Protein AF-A0A0K9PCZ3-F1 (afdb_monomer_lite)

InterPro domains:
  IPR006027 NusB/RsmB/TIM44 [PF01029] (80-161)
  IPR023268 RNA (C5-cytosine) methyltransferase, putative Rsm-related, plant [PR02009] (53-76)
  IPR023268 RNA (C5-cytosine) methyltransferase, putative Rsm-related, plant [PR02009] (77-93)
  IPR035926 NusB-like superfamily [G3DSA:1.10.940.10] (70-161)
  IPR035926 NusB-like superfamily [SSF48013] (83-161)

Structure (mmCIF, N/CA/C/O backbone):
data_AF-A0A0K9PCZ3-F1
#
_entry.id   AF-A0A0K9PCZ3-F1
#
loop_
_atom_site.group_PDB
_atom_site.id
_atom_site.type_symbol
_atom_site.label_atom_id
_atom_site.label_alt_id
_atom_site.label_comp_id
_atom_site.label_asym_id
_atom_site.label_entity_id
_atom_site.label_seq_id
_atom_site.pdbx_PDB_ins_code
_atom_site.Cartn_x
_atom_site.Cartn_y
_atom_site.Cartn_z
_atom_site.occupancy
_atom_site.B_iso_or_equiv
_atom_site.auth_seq_id
_atom_site.auth_comp_id
_atom_site.auth_asym_id
_atom_site.auth_atom_id
_atom_site.pdbx_PDB_model_num
ATOM 1 N N . MET A 1 1 ? -10.588 79.092 12.615 1.00 42.56 1 MET A N 1
ATOM 2 C CA . MET A 1 1 ? -10.635 77.639 12.356 1.00 42.56 1 MET A CA 1
ATOM 3 C C . MET A 1 1 ? -9.923 77.381 11.047 1.00 42.56 1 MET A C 1
ATOM 5 O O . MET A 1 1 ? -10.314 77.925 10.023 1.00 42.56 1 MET A O 1
ATOM 9 N N . GLU A 1 2 ? -8.808 76.675 11.162 1.00 38.62 2 GLU A N 1
ATOM 10 C CA . GLU A 1 2 ? -7.800 76.389 10.144 1.00 38.62 2 GLU A CA 1
ATOM 11 C C . GLU A 1 2 ? -8.343 75.601 8.948 1.00 38.62 2 GLU A C 1
ATOM 13 O O . GLU A 1 2 ? -9.112 74.662 9.139 1.00 38.62 2 GLU A O 1
ATOM 18 N N . ARG A 1 3 ? -7.841 75.915 7.744 1.00 40.62 3 ARG A N 1
ATOM 19 C CA . ARG A 1 3 ? -7.499 74.929 6.704 1.00 40.62 3 ARG A CA 1
ATOM 20 C C . ARG A 1 3 ? -6.283 75.424 5.921 1.00 40.62 3 ARG A C 1
ATOM 22 O O . ARG A 1 3 ? -6.394 76.195 4.973 1.00 40.62 3 ARG A O 1
ATOM 29 N N . THR A 1 4 ? -5.116 74.992 6.370 1.00 40.72 4 THR A N 1
ATOM 30 C CA . THR A 1 4 ? -3.866 74.918 5.612 1.00 40.72 4 THR A CA 1
ATOM 31 C C . THR A 1 4 ? -3.893 73.676 4.717 1.00 40.72 4 THR A C 1
ATOM 33 O O . THR A 1 4 ? -4.396 72.635 5.129 1.00 40.72 4 THR A O 1
ATOM 36 N N . LEU A 1 5 ? -3.362 73.805 3.496 1.00 43.44 5 LEU A N 1
ATOM 37 C CA . LEU A 1 5 ? -2.370 72.923 2.847 1.00 43.44 5 LEU A CA 1
ATOM 38 C C . LEU A 1 5 ? -2.442 73.044 1.313 1.00 43.44 5 LEU A C 1
ATOM 40 O O . LEU A 1 5 ? -3.236 72.403 0.637 1.00 43.44 5 LEU A O 1
ATOM 44 N N . LEU A 1 6 ? -1.633 73.998 0.850 1.00 44.72 6 LEU A N 1
ATOM 45 C CA . LEU A 1 6 ? -0.617 73.994 -0.212 1.00 44.72 6 LEU A CA 1
ATOM 46 C C . LEU A 1 6 ? -0.629 72.991 -1.395 1.00 44.72 6 LEU A C 1
ATOM 48 O O . LEU A 1 6 ? -1.149 71.885 -1.296 1.00 44.72 6 LEU A O 1
ATOM 52 N N . PRO A 1 7 ? 0.027 73.382 -2.514 1.00 44.88 7 PRO A N 1
ATOM 53 C CA . PRO A 1 7 ? -0.179 72.827 -3.848 1.00 44.88 7 PRO A CA 1
ATOM 54 C C . PRO A 1 7 ? 1.091 72.168 -4.447 1.00 44.88 7 PRO A C 1
ATOM 56 O O . PRO A 1 7 ? 2.110 72.057 -3.777 1.00 44.88 7 PRO A O 1
ATOM 59 N N . PHE A 1 8 ? 1.025 71.853 -5.752 1.00 34.16 8 PHE A N 1
ATOM 60 C CA . PHE A 1 8 ? 2.146 71.680 -6.702 1.00 34.16 8 PHE A CA 1
ATOM 61 C C . PHE A 1 8 ? 3.116 70.493 -6.483 1.00 34.16 8 PHE A C 1
ATOM 63 O O . PHE A 1 8 ? 3.849 70.429 -5.509 1.00 34.16 8 PHE A O 1
ATOM 70 N N . GLN A 1 9 ? 3.249 69.617 -7.489 1.00 35.97 9 GLN A N 1
ATOM 71 C CA . GLN A 1 9 ? 4.290 69.692 -8.536 1.00 35.97 9 GLN A CA 1
ATOM 72 C C . GLN A 1 9 ? 4.622 68.293 -9.090 1.00 35.97 9 GLN A C 1
ATOM 74 O O . GLN A 1 9 ? 4.842 67.331 -8.361 1.00 35.97 9 GLN A O 1
ATOM 79 N N . SER A 1 10 ? 4.674 68.197 -10.416 1.00 39.31 10 SER A N 1
ATOM 80 C CA . SER A 1 10 ? 5.202 67.066 -11.177 1.00 39.31 10 SER A CA 1
ATOM 81 C C . SER A 1 10 ? 6.723 66.956 -11.033 1.00 39.31 10 SER A C 1
ATOM 83 O O . SER A 1 10 ? 7.416 67.954 -11.234 1.00 39.31 10 SER A O 1
ATOM 85 N N . PHE A 1 11 ? 7.239 65.744 -10.815 1.00 37.84 11 PHE A N 1
ATOM 86 C CA . PHE A 1 11 ? 8.650 65.405 -11.008 1.00 37.84 11 PHE A CA 1
ATOM 87 C C . PHE A 1 11 ? 8.789 64.044 -11.702 1.00 37.84 11 PHE A C 1
ATOM 89 O O . PHE A 1 11 ? 8.199 63.046 -11.296 1.00 37.84 11 PHE A O 1
ATOM 96 N N . SER A 1 12 ? 9.573 64.049 -12.777 1.00 33.56 12 SER A N 1
ATOM 97 C CA . SER A 1 12 ? 10.123 62.885 -13.473 1.00 33.56 12 SER A CA 1
ATOM 98 C C . SER A 1 12 ? 11.336 62.353 -12.705 1.00 33.56 12 SER A C 1
ATOM 100 O O . SER A 1 12 ? 12.069 63.160 -12.135 1.00 33.56 12 SER A O 1
ATOM 102 N N . LEU A 1 13 ? 11.573 61.035 -12.738 1.00 32.69 13 LEU A N 1
ATOM 103 C CA . LEU A 1 13 ? 12.800 60.414 -13.274 1.00 32.69 13 LEU A CA 1
ATOM 104 C C . LEU A 1 13 ? 12.864 58.910 -12.938 1.00 32.69 13 LEU A C 1
ATOM 106 O O . LEU A 1 13 ? 12.707 58.497 -11.796 1.00 32.69 13 LEU A O 1
ATOM 110 N N . THR A 1 14 ? 13.096 58.122 -13.995 1.00 34.06 14 THR A N 1
ATOM 111 C CA . THR A 1 14 ? 13.941 56.912 -14.095 1.00 34.06 14 THR A CA 1
ATOM 112 C C . THR A 1 14 ? 14.271 56.114 -12.829 1.00 34.06 14 THR A C 1
ATOM 114 O O . THR A 1 14 ? 14.909 56.645 -11.929 1.00 34.06 14 THR A O 1
ATOM 117 N N . THR A 1 15 ? 14.069 54.787 -12.876 1.00 34.66 15 THR A N 1
ATOM 118 C CA . THR A 1 15 ? 15.139 53.788 -12.641 1.00 34.66 15 THR A CA 1
ATOM 119 C C . THR A 1 15 ? 14.679 52.374 -13.023 1.00 34.66 15 THR A C 1
ATOM 121 O O . THR A 1 15 ? 13.780 51.780 -12.439 1.00 34.66 15 THR A O 1
ATOM 124 N N . THR A 1 16 ? 15.353 51.870 -14.050 1.00 33.56 16 THR A N 1
ATOM 125 C CA . THR A 1 16 ? 15.658 50.487 -14.427 1.00 33.56 16 THR A CA 1
ATOM 126 C C . THR A 1 16 ? 15.886 49.552 -13.237 1.00 33.56 16 THR A C 1
ATOM 128 O O . THR A 1 16 ? 16.776 49.853 -12.460 1.00 33.56 16 THR A O 1
ATOM 131 N N . VAL A 1 17 ? 15.259 48.367 -13.179 1.00 35.84 17 VAL A N 1
ATOM 132 C CA . VAL A 1 17 ? 16.022 47.103 -13.050 1.00 35.84 17 VAL A CA 1
ATOM 133 C C . VAL A 1 17 ? 15.198 45.885 -13.479 1.00 35.84 17 VAL A C 1
ATOM 135 O O . VAL A 1 17 ? 14.224 45.487 -12.848 1.00 35.84 17 VAL A O 1
ATOM 138 N N . PHE A 1 18 ? 15.667 45.257 -14.551 1.00 36.06 18 PHE A N 1
ATOM 139 C CA . PHE A 1 18 ? 15.370 43.889 -14.946 1.00 36.06 18 PHE A CA 1
ATOM 140 C C . PHE A 1 18 ? 16.142 42.966 -13.987 1.00 36.06 18 PHE A C 1
ATOM 142 O O . PHE A 1 18 ? 17.362 42.847 -14.104 1.00 36.06 18 PHE A O 1
ATOM 149 N N . VAL A 1 19 ? 15.480 42.340 -13.010 1.00 34.62 19 VAL A N 1
ATOM 150 C CA . VAL A 1 19 ? 16.140 41.345 -12.146 1.00 34.62 19 VAL A CA 1
ATOM 151 C C . VAL A 1 19 ? 15.961 39.960 -12.754 1.00 34.62 19 VAL A C 1
ATOM 153 O O . VAL A 1 19 ? 14.994 3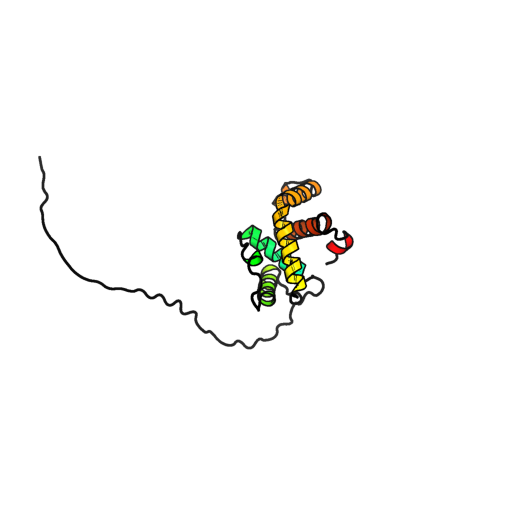9.241 -12.527 1.00 34.62 19 VAL A O 1
ATOM 156 N N . SER A 1 20 ? 16.957 39.620 -13.567 1.00 38.09 20 SER A N 1
ATOM 157 C CA . SER A 1 20 ? 17.356 38.258 -13.891 1.00 38.09 20 SER A CA 1
ATOM 158 C C . SER A 1 20 ? 17.864 37.577 -12.618 1.00 38.09 20 SER A C 1
ATOM 160 O O . SER A 1 20 ? 19.017 37.781 -12.236 1.00 38.09 20 SER A O 1
ATOM 162 N N . THR A 1 21 ? 17.067 36.699 -12.013 1.00 33.44 21 THR A N 1
ATOM 163 C CA . THR A 1 21 ? 17.602 35.713 -11.064 1.00 33.44 21 THR A CA 1
ATOM 164 C C . THR A 1 21 ? 17.821 34.403 -11.808 1.00 33.44 21 THR A C 1
ATOM 166 O O . THR A 1 21 ? 16.965 33.522 -11.867 1.00 33.44 21 THR A O 1
ATOM 169 N N . ARG A 1 22 ? 19.005 34.294 -12.420 1.00 33.94 22 ARG A N 1
ATOM 170 C CA . ARG A 1 22 ? 19.604 33.006 -12.773 1.00 33.94 22 ARG A CA 1
ATOM 171 C C . ARG A 1 22 ? 19.741 32.220 -11.472 1.00 33.94 22 ARG A C 1
ATOM 173 O O . ARG A 1 22 ? 20.632 32.518 -10.684 1.00 33.94 22 ARG A O 1
ATOM 180 N N . ASN A 1 23 ? 18.908 31.207 -11.257 1.00 33.22 23 ASN A N 1
ATOM 181 C CA . ASN A 1 23 ? 19.239 30.178 -10.277 1.00 33.22 23 ASN A CA 1
ATOM 182 C C . ASN A 1 23 ? 20.337 29.298 -10.885 1.00 33.22 23 ASN A C 1
ATOM 184 O O . ASN A 1 23 ? 20.090 28.277 -11.525 1.00 33.22 23 ASN A O 1
ATOM 188 N N . SER A 1 24 ? 21.576 29.763 -10.744 1.00 36.94 24 SER A N 1
ATOM 189 C CA . SER A 1 24 ? 22.781 28.988 -10.992 1.00 36.94 24 SER A CA 1
ATOM 190 C C . SER A 1 24 ? 22.885 27.901 -9.926 1.00 36.94 24 SER A C 1
ATOM 192 O O . SER A 1 24 ? 23.401 28.140 -8.836 1.00 36.94 24 SER A O 1
ATOM 194 N N . PHE A 1 25 ? 22.387 26.705 -10.236 1.00 40.12 25 PHE A N 1
ATOM 195 C CA . PHE A 1 25 ? 22.737 25.512 -9.472 1.00 40.12 25 PHE A CA 1
ATOM 196 C C . PHE A 1 25 ? 24.237 25.238 -9.671 1.00 40.12 25 PHE A C 1
ATOM 198 O O . PHE A 1 25 ? 24.677 25.107 -10.820 1.00 40.12 25 PHE A O 1
ATOM 205 N N . PRO A 1 26 ? 25.046 25.179 -8.599 1.00 37.81 26 PRO A N 1
ATOM 206 C CA . PRO A 1 26 ? 26.466 24.906 -8.729 1.00 37.81 26 PRO A CA 1
ATOM 207 C C . PRO A 1 26 ? 26.676 23.497 -9.290 1.00 37.81 26 PRO A C 1
ATOM 209 O O . PRO A 1 26 ? 26.150 22.501 -8.792 1.00 37.81 26 PRO A O 1
ATOM 212 N N . ARG A 1 27 ? 27.462 23.430 -10.366 1.00 44.66 27 ARG A N 1
ATOM 213 C CA . ARG A 1 27 ? 27.925 22.200 -11.010 1.00 44.66 27 ARG A CA 1
ATOM 214 C C . ARG A 1 27 ? 29.050 21.608 -10.154 1.00 44.66 27 ARG A C 1
ATOM 216 O O . ARG A 1 27 ? 30.225 21.792 -10.452 1.00 44.66 27 ARG A O 1
ATOM 223 N N . GLU A 1 28 ? 28.691 20.929 -9.067 1.00 35.59 28 GLU A N 1
ATOM 224 C CA . GLU A 1 28 ? 29.641 20.306 -8.138 1.00 35.59 28 GLU A CA 1
ATOM 225 C C . GLU A 1 28 ? 29.879 18.824 -8.502 1.00 35.59 28 GLU A C 1
ATOM 227 O O . GLU A 1 28 ? 29.013 17.969 -8.348 1.00 35.59 28 GLU A O 1
ATOM 232 N N . LYS A 1 29 ? 31.091 18.577 -9.014 1.00 35.72 29 LYS A N 1
ATOM 233 C CA . LYS A 1 29 ? 31.968 17.395 -8.873 1.00 35.72 29 LYS A CA 1
ATOM 234 C C . LYS A 1 29 ? 31.384 15.988 -9.100 1.00 35.72 29 LYS A C 1
ATOM 236 O O . LYS A 1 29 ? 30.627 15.442 -8.305 1.00 35.72 29 LYS A O 1
ATOM 241 N N . ARG A 1 30 ? 31.932 15.322 -10.130 1.00 43.78 30 ARG A N 1
ATOM 242 C CA . ARG A 1 30 ? 31.943 13.855 -10.279 1.00 43.78 30 ARG A CA 1
ATOM 243 C C . ARG A 1 30 ? 32.535 13.227 -9.013 1.00 43.78 30 ARG A C 1
ATOM 245 O O . ARG A 1 30 ? 33.752 13.200 -8.849 1.00 43.78 30 ARG A O 1
ATOM 252 N N . MET A 1 31 ? 31.679 12.722 -8.131 1.00 35.50 31 MET A N 1
ATOM 253 C CA . MET A 1 31 ? 32.103 11.840 -7.053 1.00 35.50 31 MET A CA 1
ATOM 254 C C . MET A 1 31 ? 32.196 10.419 -7.597 1.00 35.50 31 MET A C 1
ATOM 256 O O . MET A 1 31 ? 31.214 9.848 -8.067 1.00 35.50 31 MET A O 1
ATOM 260 N N . VAL A 1 32 ? 33.403 9.864 -7.527 1.00 42.12 32 VAL A N 1
ATOM 261 C CA . VAL A 1 32 ? 33.680 8.436 -7.676 1.00 42.12 32 VAL A CA 1
ATOM 262 C C . VAL A 1 32 ? 32.730 7.680 -6.750 1.00 42.12 32 VAL A C 1
ATOM 264 O O . VAL A 1 32 ? 32.804 7.823 -5.527 1.00 42.12 32 VAL A O 1
ATOM 267 N N . HIS A 1 33 ? 31.807 6.903 -7.318 1.00 45.12 33 HIS A N 1
ATOM 268 C CA . HIS A 1 33 ? 30.946 6.030 -6.535 1.00 45.12 33 HIS A CA 1
ATOM 269 C C . HIS A 1 33 ? 31.810 4.934 -5.908 1.00 45.12 33 HIS A C 1
ATOM 271 O O . HIS A 1 33 ? 32.063 3.897 -6.511 1.00 45.12 33 HIS A O 1
ATOM 277 N N . LYS A 1 34 ? 32.267 5.168 -4.672 1.00 39.25 34 LYS A N 1
ATOM 278 C CA . LYS A 1 34 ? 32.604 4.088 -3.744 1.00 39.25 34 LYS A CA 1
ATOM 279 C C . LYS A 1 34 ? 31.339 3.247 -3.610 1.00 39.25 34 LYS A C 1
ATOM 281 O O . LYS A 1 34 ? 30.376 3.685 -2.979 1.00 39.25 34 LYS A O 1
ATOM 286 N N . THR A 1 35 ? 31.325 2.084 -4.248 1.00 47.28 35 THR A N 1
ATOM 287 C CA . THR A 1 35 ? 30.253 1.096 -4.155 1.00 47.28 35 THR A CA 1
ATOM 288 C C . THR A 1 35 ? 30.188 0.625 -2.705 1.00 47.28 35 THR A C 1
ATOM 290 O O . THR A 1 35 ? 30.886 -0.300 -2.302 1.00 47.28 35 THR A O 1
ATOM 293 N N . LYS A 1 36 ? 29.401 1.324 -1.878 1.00 50.44 36 LYS A N 1
ATOM 294 C CA . LYS A 1 36 ? 28.956 0.791 -0.590 1.00 50.44 36 LYS A CA 1
ATOM 295 C C . LYS A 1 36 ? 28.257 -0.543 -0.879 1.00 50.44 36 LYS A C 1
ATOM 297 O O . LYS A 1 36 ? 27.593 -0.624 -1.920 1.00 50.44 36 LYS A O 1
ATOM 302 N N . PRO A 1 37 ? 28.405 -1.565 -0.015 1.00 46.41 37 PRO A N 1
ATOM 303 C CA . PRO A 1 37 ? 27.666 -2.811 -0.169 1.00 46.41 37 PRO A CA 1
ATOM 304 C C . PRO A 1 37 ? 26.197 -2.439 -0.342 1.00 46.41 37 PRO A C 1
ATOM 306 O O . PRO A 1 37 ? 25.623 -1.720 0.478 1.00 46.41 37 PRO A O 1
ATOM 309 N N . GLN A 1 38 ? 25.648 -2.782 -1.502 1.00 59.72 38 GLN A N 1
ATOM 310 C CA . GLN A 1 38 ? 24.287 -2.4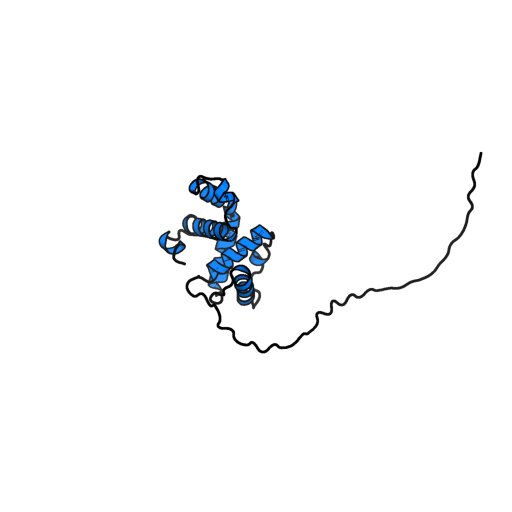17 -1.836 1.00 59.72 38 GLN A CA 1
ATOM 311 C C . GLN A 1 38 ? 23.405 -3.212 -0.869 1.00 59.72 38 GLN A C 1
ATOM 313 O O . GLN A 1 38 ? 23.368 -4.435 -0.967 1.00 59.72 38 GLN A O 1
ATOM 318 N N . ASN A 1 39 ? 22.750 -2.540 0.086 1.00 66.12 39 ASN A N 1
ATOM 319 C CA . ASN A 1 39 ? 21.713 -3.130 0.942 1.00 66.12 39 ASN A CA 1
ATOM 320 C C . ASN A 1 39 ? 20.492 -3.456 0.066 1.00 66.12 39 ASN A C 1
ATOM 322 O O . ASN A 1 39 ? 19.477 -2.758 0.097 1.00 66.12 39 ASN A O 1
ATOM 326 N N . LEU A 1 40 ? 20.657 -4.451 -0.804 1.00 76.44 40 LEU A N 1
ATOM 327 C CA . LEU A 1 40 ? 19.622 -5.005 -1.652 1.00 76.44 40 LEU A CA 1
ATOM 328 C C . LEU A 1 40 ? 18.864 -6.024 -0.821 1.00 76.44 40 LEU A C 1
ATOM 330 O O . LEU A 1 40 ? 19.367 -7.114 -0.558 1.00 76.44 40 LEU A O 1
ATOM 334 N N . ASN A 1 41 ? 17.656 -5.661 -0.417 1.00 80.62 41 ASN A N 1
ATOM 335 C CA . ASN A 1 41 ? 16.719 -6.623 0.121 1.00 80.62 41 ASN A CA 1
ATOM 336 C C . ASN A 1 41 ? 16.080 -7.366 -1.064 1.00 80.62 41 ASN A C 1
ATOM 338 O O . ASN A 1 41 ? 15.456 -6.746 -1.931 1.00 80.62 41 ASN A O 1
ATOM 342 N N . LEU A 1 42 ? 16.330 -8.675 -1.146 1.00 82.19 42 LEU A N 1
ATOM 343 C CA . LEU A 1 42 ? 15.798 -9.545 -2.198 1.00 82.19 42 LEU A CA 1
ATOM 344 C C . LEU A 1 42 ? 14.491 -10.229 -1.794 1.00 82.19 42 LEU A C 1
ATOM 346 O O . LEU A 1 42 ? 13.842 -10.781 -2.681 1.00 82.19 42 LEU A O 1
ATOM 350 N N . ASP A 1 43 ? 14.141 -10.178 -0.510 1.00 84.88 43 ASP A N 1
ATOM 351 C CA . ASP A 1 43 ? 12.935 -10.789 0.044 1.00 84.88 43 ASP A CA 1
ATOM 352 C C . ASP A 1 43 ? 11.720 -9.911 -0.262 1.00 84.88 43 ASP A C 1
ATOM 354 O O . ASP A 1 43 ? 10.662 -10.418 -0.610 1.00 84.88 43 ASP A O 1
ATOM 358 N N . VAL A 1 44 ? 11.906 -8.586 -0.234 1.00 85.38 44 VAL A N 1
ATOM 359 C CA . VAL A 1 44 ? 10.843 -7.623 -0.537 1.00 85.38 44 VAL A CA 1
ATOM 360 C C . VAL A 1 44 ? 10.704 -7.417 -2.040 1.00 85.38 44 VAL A C 1
ATOM 362 O O . VAL A 1 44 ? 11.640 -6.991 -2.735 1.00 85.38 44 VAL A O 1
ATOM 365 N N . SER A 1 45 ? 9.493 -7.636 -2.547 1.00 89.81 45 SER A N 1
ATOM 366 C CA . SER A 1 45 ? 9.205 -7.401 -3.957 1.00 89.81 45 SER A CA 1
ATOM 367 C C . SER A 1 45 ? 9.281 -5.897 -4.308 1.00 89.81 45 SER A C 1
ATOM 369 O O . SER A 1 45 ? 8.838 -5.022 -3.551 1.00 89.81 45 SER A O 1
ATOM 371 N N . PRO A 1 46 ? 9.843 -5.534 -5.477 1.00 90.81 46 PRO A N 1
ATOM 372 C CA . PRO A 1 46 ? 10.079 -4.133 -5.817 1.00 90.81 46 PRO A CA 1
ATOM 373 C C . PRO A 1 46 ? 8.783 -3.334 -6.012 1.00 90.81 46 PRO A C 1
ATOM 375 O O . PRO A 1 46 ? 8.723 -2.148 -5.679 1.00 90.81 46 PRO A O 1
ATOM 378 N N . HIS A 1 47 ? 7.723 -3.973 -6.513 1.00 91.62 47 HIS A N 1
ATOM 379 C CA . HIS A 1 47 ? 6.425 -3.328 -6.681 1.00 91.62 47 HIS A CA 1
ATOM 380 C C . HIS A 1 47 ? 5.750 -3.038 -5.331 1.00 91.62 47 HIS A C 1
ATOM 382 O O . HIS A 1 47 ? 5.150 -1.970 -5.194 1.00 91.62 47 HIS A O 1
ATOM 388 N N . ARG A 1 48 ? 5.891 -3.904 -4.314 1.00 92.44 48 ARG A N 1
ATOM 389 C CA . ARG A 1 48 ? 5.364 -3.655 -2.958 1.00 92.44 48 ARG A CA 1
ATOM 390 C C . ARG A 1 48 ? 6.033 -2.453 -2.317 1.00 92.44 48 ARG A C 1
ATOM 392 O O . ARG A 1 48 ? 5.347 -1.519 -1.900 1.00 92.44 48 ARG A O 1
ATOM 399 N N . ALA A 1 49 ? 7.366 -2.429 -2.323 1.00 92.75 49 ALA A N 1
ATOM 400 C CA . ALA A 1 49 ? 8.134 -1.330 -1.744 1.00 92.75 49 ALA A CA 1
ATOM 401 C C . ALA A 1 49 ? 7.771 0.018 -2.389 1.00 92.75 49 ALA A C 1
ATOM 403 O O . ALA A 1 49 ? 7.496 1.000 -1.695 1.00 92.75 49 ALA A O 1
ATOM 404 N N . VAL A 1 50 ? 7.698 0.072 -3.724 1.00 92.50 50 VAL A N 1
ATOM 405 C CA . VAL A 1 50 ? 7.319 1.306 -4.432 1.00 92.50 50 VAL A CA 1
ATOM 406 C C . VAL A 1 50 ? 5.861 1.685 -4.188 1.00 92.50 50 VAL A C 1
ATOM 408 O O . VAL A 1 50 ? 5.576 2.873 -4.025 1.00 92.50 50 VAL A O 1
ATOM 411 N N . SER A 1 51 ? 4.942 0.719 -4.140 1.00 93.50 51 SER A N 1
ATOM 412 C CA . SER A 1 51 ? 3.521 0.982 -3.880 1.00 93.50 51 SER A CA 1
ATOM 413 C C . SER A 1 51 ? 3.311 1.577 -2.491 1.00 93.50 51 SER A C 1
ATOM 415 O O . SER A 1 51 ? 2.676 2.627 -2.376 1.00 93.50 51 SER A O 1
ATOM 417 N N . ALA A 1 52 ? 3.927 0.993 -1.459 1.00 93.62 52 ALA A N 1
ATOM 418 C CA . ALA A 1 52 ? 3.878 1.511 -0.094 1.00 93.62 52 ALA A CA 1
ATOM 419 C C . ALA A 1 52 ? 4.420 2.949 -0.020 1.00 93.62 52 ALA A C 1
ATOM 421 O O . ALA A 1 52 ? 3.744 3.854 0.471 1.00 93.62 52 ALA A O 1
ATOM 422 N N . VAL A 1 53 ? 5.592 3.207 -0.612 1.00 92.31 53 VAL A N 1
ATOM 423 C CA . VAL A 1 53 ? 6.206 4.547 -0.624 1.00 92.31 53 VAL A CA 1
ATOM 424 C C . VAL A 1 53 ? 5.385 5.560 -1.431 1.00 92.31 53 VAL A C 1
ATOM 426 O O . VAL A 1 53 ? 5.333 6.745 -1.092 1.00 92.31 53 VAL A O 1
ATOM 429 N N . ARG A 1 54 ? 4.724 5.145 -2.516 1.00 91.31 54 ARG A N 1
ATOM 430 C CA . ARG A 1 54 ? 3.796 6.012 -3.263 1.00 91.31 54 ARG A CA 1
ATOM 431 C C . ARG A 1 54 ? 2.565 6.362 -2.436 1.00 91.31 54 ARG A C 1
ATOM 433 O O . ARG A 1 54 ? 2.208 7.537 -2.387 1.00 91.31 54 ARG A O 1
ATOM 440 N N . LEU A 1 55 ? 1.960 5.386 -1.769 1.00 91.94 55 LEU A N 1
ATOM 441 C CA . LEU A 1 55 ? 0.807 5.611 -0.902 1.00 91.94 55 LEU A CA 1
ATOM 442 C C . LEU A 1 55 ? 1.147 6.559 0.257 1.00 91.94 55 LEU A C 1
ATOM 444 O O . LEU A 1 55 ? 0.411 7.517 0.486 1.00 91.94 55 LEU A O 1
ATOM 448 N N . MET A 1 56 ? 2.316 6.395 0.888 1.00 90.88 56 MET A N 1
ATOM 449 C CA . MET A 1 56 ? 2.800 7.325 1.917 1.00 90.88 56 MET A CA 1
ATOM 450 C C . MET A 1 56 ? 2.925 8.761 1.392 1.00 90.88 56 MET A C 1
ATOM 452 O O . MET A 1 56 ? 2.482 9.704 2.044 1.00 90.88 56 MET A O 1
ATOM 456 N N . ARG A 1 57 ? 3.492 8.948 0.191 1.00 88.31 57 ARG A N 1
ATOM 457 C CA . ARG A 1 57 ? 3.625 10.279 -0.434 1.00 88.31 57 ARG A CA 1
ATOM 458 C C . ARG A 1 57 ? 2.275 10.914 -0.760 1.00 88.31 57 ARG A C 1
ATOM 460 O O . ARG A 1 57 ? 2.125 12.129 -0.634 1.00 88.31 57 ARG A O 1
ATOM 467 N N . ILE A 1 58 ? 1.310 10.111 -1.196 1.00 89.44 58 ILE A N 1
ATOM 468 C CA . ILE A 1 58 ? -0.052 10.575 -1.466 1.00 89.44 58 ILE A CA 1
ATOM 469 C C . ILE A 1 58 ? -0.719 11.029 -0.166 1.00 89.44 58 ILE A C 1
ATOM 471 O O . ILE A 1 58 ? -1.332 12.092 -0.145 1.00 89.44 58 ILE A O 1
ATOM 475 N N . GLU A 1 59 ? -0.569 10.268 0.917 1.00 85.25 59 GLU A N 1
ATOM 476 C CA . GLU A 1 59 ? -1.193 10.596 2.199 1.00 85.25 59 GLU A CA 1
ATOM 477 C C . GLU A 1 59 ? -0.556 11.810 2.884 1.00 85.25 59 GLU A C 1
ATOM 479 O O . GLU A 1 59 ? -1.277 12.684 3.357 1.00 85.25 59 GLU A O 1
ATOM 484 N N . GLN A 1 60 ? 0.776 11.905 2.898 1.00 79.62 60 GLN A N 1
ATOM 485 C CA . GLN A 1 60 ? 1.488 12.987 3.589 1.00 79.62 60 GLN A CA 1
ATOM 486 C C . GLN A 1 60 ? 1.569 14.282 2.772 1.00 79.62 60 GLN A C 1
ATOM 488 O O . GLN A 1 60 ? 1.620 15.367 3.345 1.00 79.62 60 GLN A O 1
ATOM 493 N N . GLY A 1 61 ? 1.619 14.188 1.440 1.00 69.62 61 GLY A N 1
ATOM 494 C CA . GLY A 1 61 ? 1.920 15.328 0.568 1.00 69.62 61 GLY A CA 1
ATOM 495 C C . GLY A 1 61 ? 0.901 15.600 -0.535 1.00 69.62 61 GLY A C 1
ATOM 496 O O . GLY A 1 61 ? 1.137 16.492 -1.346 1.00 69.62 61 GLY A O 1
ATOM 497 N N . GLY A 1 62 ? -0.185 14.820 -0.642 1.00 73.50 62 GLY A N 1
ATOM 498 C CA . GLY A 1 62 ? -1.163 14.952 -1.733 1.00 73.50 62 GLY A CA 1
ATOM 499 C C . GLY A 1 62 ? -0.562 14.731 -3.128 1.00 73.50 62 GLY A C 1
ATOM 500 O O . GLY A 1 62 ? -1.122 15.155 -4.139 1.00 73.50 62 GLY A O 1
ATOM 501 N N . ALA A 1 63 ? 0.613 14.103 -3.202 1.00 72.50 63 ALA A N 1
ATOM 502 C CA . ALA A 1 63 ? 1.428 14.052 -4.406 1.00 72.50 63 ALA A CA 1
ATOM 503 C C . ALA A 1 63 ? 0.974 12.931 -5.357 1.00 72.50 63 ALA A C 1
ATOM 505 O O . ALA A 1 63 ? 1.616 11.888 -5.473 1.00 72.50 63 ALA A O 1
ATOM 506 N N . PHE A 1 64 ? -0.110 13.169 -6.101 1.00 68.50 64 PHE A N 1
ATOM 50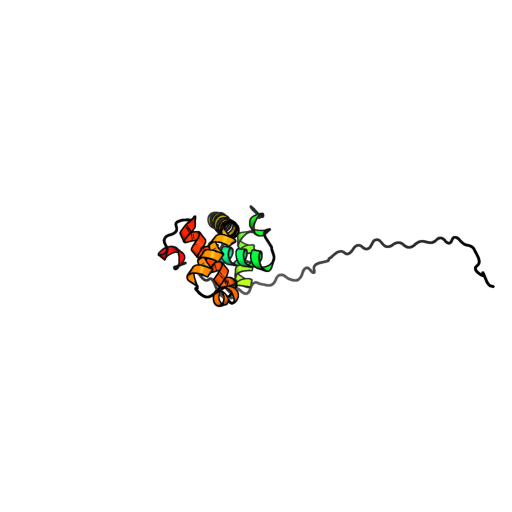7 C CA . PHE A 1 64 ? -0.609 12.243 -7.132 1.00 68.50 64 PHE A CA 1
ATOM 508 C C . PHE A 1 64 ? 0.225 12.236 -8.424 1.00 68.50 64 PHE A C 1
ATOM 510 O O . PHE A 1 64 ? 0.005 11.401 -9.298 1.00 68.50 64 PHE A O 1
ATOM 517 N N . ALA A 1 65 ? 1.216 13.125 -8.553 1.00 58.81 65 ALA A N 1
ATOM 518 C CA . ALA A 1 65 ? 2.052 13.250 -9.750 1.00 58.81 65 ALA A CA 1
ATOM 519 C C . ALA A 1 65 ? 2.764 11.939 -10.144 1.00 58.81 65 ALA A C 1
ATOM 521 O O . ALA A 1 65 ? 3.008 11.700 -11.325 1.00 58.81 65 ALA A O 1
ATOM 522 N N . GLY A 1 66 ? 3.052 11.059 -9.176 1.00 62.38 66 GLY A N 1
ATOM 523 C CA . GLY A 1 66 ? 3.626 9.733 -9.437 1.00 62.38 66 GLY A CA 1
ATOM 524 C C . GLY A 1 66 ? 2.696 8.777 -10.198 1.00 62.38 66 GLY A C 1
ATOM 525 O O . GLY A 1 66 ? 3.188 7.878 -10.874 1.00 62.38 66 GLY A O 1
ATOM 526 N N . LEU A 1 67 ? 1.375 8.984 -10.125 1.00 60.97 67 LEU A N 1
ATOM 527 C CA . LEU A 1 67 ? 0.373 8.204 -10.864 1.00 60.97 67 LEU A CA 1
ATOM 528 C C . LEU A 1 67 ? 0.183 8.694 -12.304 1.00 60.97 67 LEU A C 1
ATOM 530 O O . LEU A 1 67 ? -0.196 7.911 -13.166 1.00 60.97 67 LEU A O 1
ATOM 534 N N . LEU A 1 68 ? 0.453 9.975 -12.570 1.00 56.47 68 LEU A N 1
ATOM 535 C CA . LEU A 1 68 ? 0.231 10.603 -13.878 1.00 56.47 68 LEU A CA 1
ATOM 536 C C . LEU A 1 68 ? 1.452 10.521 -14.804 1.00 56.47 68 LEU A C 1
ATOM 538 O O . LEU A 1 68 ? 1.325 10.722 -16.009 1.00 56.47 68 LEU A O 1
ATOM 542 N N . ASN A 1 69 ? 2.638 10.226 -14.265 1.00 58.31 69 ASN A N 1
ATOM 543 C CA . ASN A 1 69 ? 3.878 10.229 -15.036 1.00 58.31 69 ASN A CA 1
ATOM 544 C C . ASN A 1 69 ? 4.114 8.875 -15.731 1.00 58.31 69 ASN A C 1
ATOM 546 O O . ASN A 1 69 ? 5.007 8.102 -15.374 1.00 58.31 69 ASN A O 1
ATOM 550 N N . GLY A 1 70 ? 3.263 8.568 -16.711 1.00 54.12 70 GLY A N 1
ATOM 551 C CA . GLY A 1 70 ? 3.435 7.426 -17.601 1.00 54.12 70 GLY A CA 1
ATOM 552 C C . GLY A 1 70 ? 4.598 7.674 -18.562 1.00 54.12 70 GLY A C 1
ATOM 553 O O . GLY A 1 70 ? 4.494 8.524 -19.435 1.00 54.12 70 GLY A O 1
ATOM 554 N N . LYS A 1 71 ? 5.680 6.899 -18.420 1.00 57.78 71 LYS A N 1
ATOM 555 C CA . LYS A 1 71 ? 6.882 6.893 -19.281 1.00 57.78 71 LYS A CA 1
ATOM 556 C C . LYS A 1 71 ? 7.761 8.149 -19.207 1.00 57.78 71 LYS A C 1
ATOM 558 O O . LYS A 1 71 ? 7.758 8.997 -20.089 1.00 57.78 71 LYS A O 1
ATOM 563 N N . VAL A 1 72 ? 8.645 8.178 -18.214 1.00 54.59 72 VAL A N 1
ATOM 564 C CA . VAL A 1 72 ? 9.934 8.877 -18.338 1.00 54.59 72 VAL A CA 1
ATOM 565 C C . VAL A 1 72 ? 11.013 7.798 -18.317 1.00 54.59 72 VAL A C 1
ATOM 567 O O . VAL A 1 72 ? 10.957 6.935 -17.443 1.00 54.59 72 VAL A O 1
ATOM 570 N N . GLU A 1 73 ? 11.982 7.842 -19.238 1.00 54.38 73 GLU A N 1
ATOM 571 C CA . GLU A 1 73 ? 13.053 6.839 -19.465 1.00 54.38 73 GLU A CA 1
ATOM 572 C C . GLU A 1 73 ? 13.933 6.478 -18.245 1.00 54.38 73 GLU A C 1
ATOM 574 O O . GLU A 1 73 ? 14.832 5.660 -18.354 1.00 54.38 73 GLU A O 1
ATOM 579 N N . ASN A 1 74 ? 13.665 7.016 -17.054 1.00 59.62 74 ASN A N 1
ATOM 580 C CA . ASN A 1 74 ? 14.379 6.712 -15.811 1.00 59.62 74 ASN A CA 1
ATOM 581 C C . ASN A 1 74 ? 13.425 6.578 -14.607 1.00 59.62 74 ASN A C 1
ATOM 583 O O . ASN A 1 74 ? 13.790 6.904 -13.474 1.00 59.62 74 ASN A O 1
ATOM 587 N N . SER A 1 75 ? 12.173 6.164 -14.839 1.00 67.25 75 SER A N 1
ATOM 588 C CA . SER A 1 75 ? 11.163 6.041 -13.779 1.00 67.25 75 SER A CA 1
ATOM 589 C C . SER A 1 75 ? 11.620 5.082 -12.674 1.00 67.25 75 SER A C 1
ATOM 591 O O . SER A 1 75 ? 11.605 5.463 -11.508 1.00 67.25 75 SER A O 1
ATOM 593 N N . GLY A 1 76 ? 12.123 3.897 -13.032 1.00 71.38 76 GLY A N 1
ATOM 594 C CA . GLY A 1 76 ? 12.556 2.878 -12.072 1.00 71.38 76 GLY A CA 1
ATOM 595 C C . GLY A 1 76 ? 13.656 3.362 -11.124 1.00 71.38 76 GLY A C 1
ATOM 596 O O . GLY A 1 76 ? 13.507 3.250 -9.911 1.00 71.38 76 GLY A O 1
ATOM 597 N N . ASP A 1 77 ? 14.725 3.966 -11.647 1.00 77.88 77 ASP A N 1
ATOM 598 C CA . ASP A 1 77 ? 15.864 4.403 -10.821 1.00 77.88 77 ASP A CA 1
ATOM 599 C C . ASP A 1 77 ? 15.479 5.550 -9.875 1.00 77.88 77 ASP A C 1
ATOM 601 O O . ASP A 1 77 ? 15.926 5.609 -8.727 1.00 77.88 77 ASP A O 1
ATOM 605 N N . ARG A 1 78 ? 14.579 6.436 -10.323 1.00 82.94 78 ARG A N 1
ATOM 606 C CA . ARG A 1 78 ? 14.019 7.493 -9.477 1.00 82.94 78 ARG A CA 1
ATOM 607 C C . ARG A 1 78 ? 13.174 6.916 -8.341 1.00 82.94 78 ARG A C 1
ATOM 609 O O . ARG A 1 78 ? 13.320 7.371 -7.207 1.00 82.94 78 ARG A O 1
ATOM 616 N N . GLU A 1 79 ? 12.303 5.948 -8.631 1.00 84.00 79 GLU A N 1
ATOM 617 C CA . GLU A 1 79 ? 11.469 5.289 -7.616 1.00 84.00 79 GLU A CA 1
ATOM 618 C C . GLU A 1 79 ? 12.328 4.549 -6.584 1.00 84.00 79 GLU A C 1
ATOM 620 O O . GLU A 1 79 ? 12.098 4.694 -5.385 1.00 84.00 79 GLU A O 1
ATOM 625 N N . MET A 1 80 ? 13.386 3.859 -7.019 1.00 87.31 80 MET A N 1
ATOM 626 C CA . MET A 1 80 ? 14.335 3.201 -6.111 1.00 87.31 80 MET A CA 1
ATOM 627 C C . MET A 1 80 ? 15.049 4.179 -5.184 1.00 87.31 80 MET A C 1
ATOM 629 O O . MET A 1 80 ? 15.220 3.887 -4.003 1.00 87.31 80 MET A O 1
ATOM 633 N N . GLY A 1 81 ? 15.385 5.374 -5.672 1.00 87.44 81 GLY A N 1
ATOM 634 C CA . GLY A 1 81 ? 15.923 6.429 -4.817 1.00 87.44 81 GLY A CA 1
ATOM 635 C C . GLY A 1 81 ? 14.939 6.906 -3.740 1.00 87.44 81 GLY A C 1
ATOM 636 O O . GLY A 1 81 ? 15.372 7.318 -2.667 1.00 87.44 81 GLY A O 1
ATOM 637 N N . TYR A 1 82 ? 13.625 6.867 -3.994 1.00 88.19 82 TYR A N 1
ATOM 638 C CA . TYR A 1 82 ? 12.630 7.152 -2.954 1.00 88.19 82 TYR A CA 1
ATOM 639 C C . TYR A 1 82 ? 12.527 6.014 -1.946 1.00 88.19 82 TYR A C 1
ATOM 641 O O . TYR A 1 82 ? 12.516 6.290 -0.753 1.00 88.19 82 TYR A O 1
ATOM 649 N N . VAL A 1 83 ? 12.512 4.763 -2.409 1.00 90.62 83 VAL A N 1
ATOM 650 C CA . VAL A 1 83 ? 12.479 3.586 -1.529 1.00 90.62 83 VAL A CA 1
ATOM 651 C C . VAL A 1 83 ? 13.669 3.582 -0.572 1.00 90.62 83 VAL A C 1
ATOM 653 O O . VAL A 1 83 ? 13.470 3.469 0.632 1.00 90.62 83 VAL A O 1
ATOM 656 N N . GLU A 1 84 ? 14.879 3.839 -1.069 1.00 90.62 84 GLU A N 1
ATOM 657 C CA . GLU A 1 84 ? 16.076 3.911 -0.224 1.00 90.62 84 GLU A CA 1
ATOM 658 C C . GLU A 1 84 ? 15.988 5.010 0.838 1.00 90.62 84 GLU A C 1
ATOM 660 O O . GLU A 1 84 ? 16.344 4.782 1.991 1.00 90.62 84 GLU A O 1
ATOM 665 N N . ARG A 1 85 ? 15.491 6.199 0.473 1.00 89.94 85 ARG A N 1
ATOM 666 C CA . ARG A 1 85 ? 15.351 7.315 1.420 1.00 89.94 85 ARG A CA 1
ATOM 667 C C . ARG A 1 85 ? 14.243 7.095 2.445 1.00 89.94 85 ARG A C 1
ATOM 669 O O . ARG A 1 85 ? 14.370 7.586 3.560 1.00 89.94 85 ARG A O 1
ATOM 676 N N . SER A 1 86 ? 13.158 6.432 2.053 1.00 89.06 86 SER A N 1
ATOM 677 C CA . SER A 1 86 ? 11.968 6.262 2.891 1.00 89.06 86 SER A CA 1
ATOM 678 C C . SER A 1 86 ? 12.028 5.016 3.772 1.00 89.06 86 SER A C 1
ATOM 680 O O . SER A 1 86 ? 11.601 5.088 4.916 1.00 89.06 86 SER A O 1
ATOM 682 N N . LEU A 1 87 ? 12.545 3.896 3.259 1.00 88.06 87 LEU A N 1
ATOM 683 C CA . LEU A 1 87 ? 12.575 2.607 3.963 1.00 88.06 87 LEU A CA 1
ATOM 684 C C . LEU A 1 87 ? 13.979 2.211 4.448 1.00 88.06 87 LEU A C 1
ATOM 686 O O . LEU A 1 87 ? 14.117 1.269 5.220 1.00 88.06 87 LEU A O 1
ATOM 690 N N . GLY A 1 88 ? 15.035 2.898 3.996 1.00 89.38 88 GLY A N 1
ATOM 691 C CA . GLY A 1 88 ? 16.417 2.628 4.411 1.00 89.38 88 GLY A CA 1
ATOM 692 C C . GLY A 1 88 ? 17.108 1.474 3.673 1.00 89.38 88 GLY A C 1
ATOM 693 O O . GLY A 1 88 ? 18.263 1.167 3.969 1.00 89.38 88 GLY A O 1
ATOM 694 N N . PHE A 1 89 ? 16.446 0.853 2.693 1.00 89.12 89 PHE A N 1
ATOM 695 C CA . PHE A 1 89 ? 17.008 -0.215 1.860 1.00 89.12 89 PHE A CA 1
ATOM 696 C C . PHE A 1 89 ? 16.602 -0.064 0.390 1.00 89.12 89 PHE A C 1
ATOM 698 O O . PHE A 1 89 ? 15.691 0.690 0.055 1.00 89.12 89 PHE A O 1
ATOM 705 N N . ARG A 1 90 ? 17.278 -0.790 -0.506 1.00 85.75 90 ARG A N 1
ATOM 706 C CA . ARG A 1 90 ? 16.906 -0.879 -1.926 1.00 85.75 90 ARG A CA 1
ATOM 707 C C . ARG A 1 90 ? 16.337 -2.253 -2.243 1.00 85.75 90 ARG A C 1
ATOM 709 O O . ARG A 1 90 ? 16.750 -3.245 -1.655 1.00 85.75 90 ARG A O 1
ATOM 716 N N . THR A 1 91 ? 15.452 -2.311 -3.227 1.00 88.12 91 THR A N 1
ATOM 717 C CA . THR A 1 91 ? 14.992 -3.562 -3.841 1.00 88.12 91 THR A CA 1
ATOM 718 C C . THR A 1 91 ? 15.643 -3.749 -5.211 1.00 88.12 91 THR A C 1
ATOM 720 O O . THR A 1 91 ? 16.438 -2.922 -5.671 1.00 88.12 91 THR A O 1
ATOM 723 N N . ARG A 1 92 ? 15.275 -4.830 -5.907 1.00 88.75 92 ARG A N 1
ATOM 724 C CA . ARG A 1 92 ? 15.558 -4.986 -7.342 1.00 88.75 92 ARG A CA 1
ATOM 725 C C . ARG A 1 92 ? 14.950 -3.820 -8.138 1.00 88.75 92 ARG A C 1
ATOM 727 O O . ARG A 1 92 ? 13.981 -3.199 -7.705 1.00 88.75 92 ARG A O 1
ATOM 734 N N . LYS A 1 93 ? 15.510 -3.525 -9.314 1.00 87.12 93 LYS A N 1
ATOM 735 C CA . LYS A 1 93 ? 14.975 -2.492 -10.214 1.00 87.12 93 LYS A CA 1
ATOM 736 C C . LYS A 1 93 ? 13.577 -2.889 -10.707 1.00 87.12 93 LYS A C 1
ATOM 738 O O . LYS A 1 93 ? 13.344 -4.060 -10.994 1.00 87.12 93 LYS A O 1
ATOM 743 N N . LEU A 1 94 ? 12.674 -1.913 -10.827 1.00 86.94 94 LEU A N 1
ATOM 744 C CA . LEU A 1 94 ? 11.335 -2.136 -11.383 1.00 86.94 94 LEU A CA 1
ATOM 745 C C . LEU A 1 94 ? 11.412 -2.506 -12.863 1.00 86.94 94 LEU A C 1
ATOM 747 O O . LEU A 1 94 ? 12.039 -1.790 -13.648 1.00 86.94 94 LEU A O 1
ATOM 751 N N . SER A 1 95 ? 10.710 -3.572 -13.240 1.00 87.19 95 SER A N 1
ATOM 752 C CA . SER A 1 95 ? 10.396 -3.864 -14.636 1.00 87.19 95 SER A CA 1
ATOM 753 C C . SER A 1 95 ? 9.178 -3.063 -15.113 1.00 87.19 95 SER A C 1
ATOM 755 O O . SER A 1 95 ? 8.378 -2.576 -14.314 1.00 87.19 95 SER A O 1
ATOM 757 N N . ASP A 1 96 ?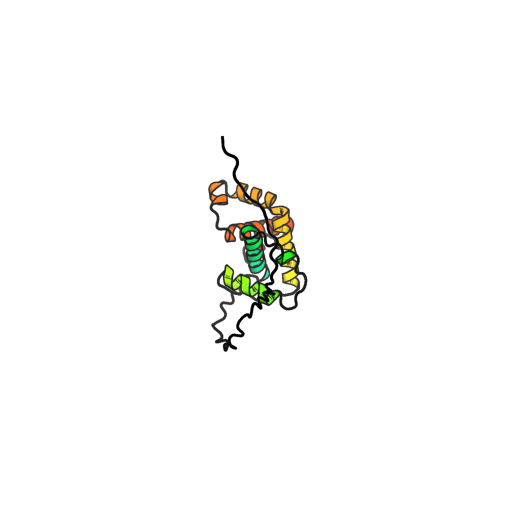 8.970 -2.971 -16.428 1.00 83.94 96 ASP A N 1
ATOM 758 C CA . ASP A 1 96 ? 7.783 -2.309 -16.993 1.00 83.94 96 ASP A CA 1
ATOM 759 C C . ASP A 1 96 ? 6.461 -2.955 -16.553 1.00 83.94 96 ASP A C 1
ATOM 761 O O . ASP A 1 96 ? 5.440 -2.273 -16.432 1.00 83.94 96 ASP A O 1
ATOM 765 N N . LYS A 1 97 ? 6.473 -4.270 -16.294 1.00 87.06 97 LYS A N 1
ATOM 766 C CA . LYS A 1 97 ? 5.319 -4.997 -15.747 1.00 87.06 97 LYS A CA 1
ATOM 767 C C . LYS A 1 97 ? 5.028 -4.545 -14.318 1.00 87.06 97 LYS A C 1
ATOM 769 O O . LYS A 1 97 ? 3.880 -4.237 -14.007 1.00 87.06 97 LYS A O 1
ATOM 774 N N . ASP A 1 98 ? 6.071 -4.423 -13.497 1.00 88.19 98 ASP A N 1
ATOM 775 C CA . ASP A 1 98 ? 5.953 -3.945 -12.118 1.00 88.19 98 ASP A CA 1
ATOM 776 C C . ASP A 1 98 ? 5.419 -2.515 -12.070 1.00 88.19 98 ASP A C 1
ATOM 778 O O . ASP A 1 98 ? 4.589 -2.201 -11.230 1.00 88.19 98 ASP A O 1
ATOM 782 N N . ILE A 1 99 ? 5.832 -1.644 -12.996 1.00 86.56 99 ILE A N 1
ATOM 783 C CA . ILE A 1 99 ? 5.337 -0.260 -13.055 1.00 86.56 99 ILE A CA 1
ATOM 784 C C . ILE A 1 99 ? 3.813 -0.221 -13.248 1.00 86.56 99 ILE A C 1
ATOM 786 O O . ILE A 1 99 ? 3.125 0.576 -12.601 1.00 86.56 99 ILE A O 1
ATOM 790 N N . ARG A 1 100 ? 3.273 -1.080 -14.122 1.00 86.81 100 ARG A N 1
ATOM 791 C CA . ARG A 1 100 ? 1.820 -1.200 -14.326 1.00 86.81 100 ARG A CA 1
ATOM 792 C C . ARG A 1 100 ? 1.135 -1.729 -13.073 1.00 86.81 100 ARG A C 1
ATOM 794 O O . ARG A 1 100 ? 0.202 -1.095 -12.596 1.00 86.81 100 ARG A O 1
ATOM 801 N N . LEU A 1 101 ? 1.671 -2.800 -12.488 1.00 88.81 101 LEU A N 1
ATOM 802 C CA . LEU A 1 101 ? 1.138 -3.386 -11.260 1.00 88.81 101 LEU A CA 1
ATOM 803 C C . LEU A 1 101 ? 1.117 -2.380 -10.098 1.00 88.81 101 LEU A C 1
ATOM 805 O O . LEU A 1 101 ? 0.100 -2.233 -9.431 1.00 88.81 101 LEU A O 1
ATOM 809 N N . VAL A 1 102 ? 2.195 -1.615 -9.903 1.00 91.00 102 VAL A N 1
ATOM 810 C CA . VAL A 1 102 ? 2.252 -0.523 -8.915 1.00 91.00 102 VAL A CA 1
ATOM 811 C C . VAL A 1 102 ? 1.137 0.491 -9.158 1.00 91.00 102 VAL A C 1
ATOM 813 O O . VAL A 1 102 ? 0.550 1.014 -8.216 1.00 91.00 102 VAL A O 1
ATOM 816 N N . THR A 1 103 ? 0.845 0.805 -10.417 1.00 89.44 103 THR A N 1
ATOM 817 C CA . THR A 1 103 ? -0.196 1.780 -10.761 1.00 89.44 103 THR A CA 1
ATOM 818 C C . THR A 1 103 ? -1.580 1.244 -10.405 1.00 89.44 103 THR A C 1
ATOM 820 O O . THR A 1 103 ? -2.367 1.972 -9.801 1.00 89.44 103 THR A O 1
ATOM 823 N N . ASP A 1 104 ? -1.845 -0.030 -10.693 1.00 90.69 104 ASP A N 1
ATOM 824 C CA . ASP A 1 104 ? -3.109 -0.696 -10.372 1.00 90.69 104 ASP A CA 1
ATOM 825 C C . ASP A 1 104 ? -3.312 -0.835 -8.859 1.00 90.69 104 ASP A C 1
ATOM 827 O O . ASP A 1 104 ? -4.392 -0.531 -8.346 1.00 90.69 104 ASP A O 1
ATOM 831 N N . ILE A 1 105 ? -2.262 -1.225 -8.129 1.00 92.75 105 ILE A N 1
ATOM 832 C CA . ILE A 1 105 ? -2.282 -1.342 -6.667 1.00 92.75 105 ILE A CA 1
ATOM 833 C C . ILE A 1 105 ? -2.517 0.026 -6.026 1.00 92.75 105 ILE A C 1
ATOM 835 O O . ILE A 1 105 ? -3.444 0.186 -5.235 1.00 92.75 105 ILE A O 1
ATOM 839 N N . VAL A 1 106 ? -1.714 1.037 -6.373 1.00 92.94 106 VAL A N 1
ATOM 840 C CA . VAL A 1 106 ? -1.818 2.367 -5.756 1.00 92.94 106 VAL A CA 1
ATOM 841 C C . VAL A 1 106 ? -3.136 3.039 -6.145 1.00 92.94 106 VAL A C 1
ATOM 843 O O . VAL A 1 106 ? -3.832 3.571 -5.281 1.00 92.94 106 VAL A O 1
ATOM 846 N N . GLY A 1 107 ? -3.514 2.999 -7.425 1.00 91.94 107 GLY A N 1
ATOM 847 C CA . GLY A 1 107 ? -4.775 3.564 -7.907 1.00 91.94 107 GLY A CA 1
ATOM 848 C C . GLY A 1 107 ? -5.990 2.884 -7.276 1.00 91.94 107 GLY A C 1
ATOM 849 O O . GLY A 1 107 ? -6.936 3.557 -6.861 1.00 91.94 107 GLY A O 1
ATOM 850 N N . GLY A 1 108 ? -5.938 1.561 -7.131 1.00 92.94 108 GLY A N 1
ATOM 851 C CA . GLY A 1 108 ? -6.954 0.766 -6.459 1.00 92.94 108 GLY A CA 1
ATOM 852 C C . GLY A 1 108 ? -7.070 1.067 -4.967 1.00 92.94 108 GLY A C 1
ATOM 853 O O . GLY A 1 108 ? -8.162 1.389 -4.494 1.00 92.94 108 GLY A O 1
ATOM 854 N N . ALA A 1 109 ? -5.957 1.048 -4.236 1.00 93.94 109 ALA A N 1
ATOM 855 C CA . ALA A 1 109 ? -5.922 1.360 -2.810 1.00 93.94 109 ALA A CA 1
ATOM 856 C C . ALA A 1 109 ? -6.431 2.783 -2.519 1.00 93.94 109 ALA A C 1
ATOM 858 O O . ALA A 1 109 ? -7.221 2.983 -1.598 1.00 93.94 109 ALA A O 1
ATOM 859 N N . VAL A 1 110 ? -6.070 3.770 -3.349 1.00 93.31 110 VAL A N 1
ATOM 860 C CA . VAL A 1 110 ? -6.601 5.140 -3.245 1.00 93.31 110 VAL A CA 1
ATOM 861 C C . VAL A 1 110 ? -8.103 5.178 -3.539 1.00 93.31 110 VAL A C 1
ATOM 863 O O . VAL A 1 110 ? -8.861 5.777 -2.773 1.00 93.31 110 VAL A O 1
ATOM 866 N N . ARG A 1 111 ? -8.559 4.527 -4.621 1.00 93.19 111 ARG A N 1
ATOM 867 C CA . ARG A 1 111 ? -9.978 4.491 -5.020 1.00 93.19 111 ARG A CA 1
ATOM 868 C C . ARG A 1 111 ? -10.862 3.871 -3.939 1.00 93.19 111 ARG A C 1
ATOM 870 O O . ARG A 1 111 ? -11.954 4.371 -3.683 1.00 93.19 111 ARG A O 1
ATOM 877 N N . TRP A 1 112 ? -10.395 2.796 -3.312 1.00 95.31 112 TRP A N 1
ATOM 878 C CA . TRP A 1 112 ? -11.137 2.045 -2.300 1.00 95.31 112 TRP A CA 1
ATOM 879 C C . TRP A 1 112 ? -10.776 2.438 -0.862 1.00 95.31 112 TRP A C 1
ATOM 881 O O . TRP A 1 112 ? -11.237 1.782 0.067 1.00 95.31 112 TRP A O 1
ATOM 891 N N . ARG A 1 113 ? -10.024 3.529 -0.651 1.00 93.25 113 ARG A N 1
ATOM 892 C CA . ARG A 1 113 ? -9.479 3.919 0.662 1.00 93.25 113 ARG A CA 1
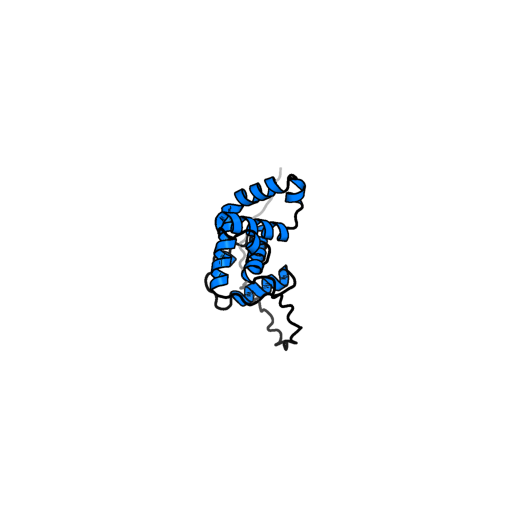ATOM 893 C C . ARG A 1 113 ? -10.508 3.902 1.792 1.00 93.25 113 ARG A C 1
ATOM 895 O O . ARG A 1 113 ? -10.267 3.275 2.808 1.00 93.25 113 ARG A O 1
ATOM 902 N N . ARG A 1 114 ? -11.677 4.531 1.606 1.00 93.38 114 ARG A N 1
ATOM 903 C CA . ARG A 1 114 ? -12.730 4.575 2.644 1.00 93.38 114 ARG A CA 1
ATOM 904 C C . ARG A 1 114 ? -13.233 3.185 3.040 1.00 93.38 114 ARG A C 1
ATOM 906 O O . ARG A 1 114 ? -13.522 2.949 4.204 1.00 93.38 114 ARG A O 1
ATOM 913 N N . TYR A 1 115 ? -13.356 2.291 2.063 1.00 94.62 115 TYR A N 1
ATOM 914 C CA . TYR A 1 115 ? -13.791 0.919 2.296 1.00 94.62 115 TYR A CA 1
ATOM 915 C C . TYR A 1 115 ? -12.700 0.110 3.006 1.00 94.62 115 TYR A C 1
ATOM 917 O O . TYR A 1 115 ? -12.990 -0.588 3.970 1.00 94.62 115 TYR A O 1
ATOM 925 N N . LEU A 1 116 ? -11.445 0.251 2.570 1.00 93.94 116 LEU A N 1
ATOM 926 C CA . LEU A 1 116 ? -10.297 -0.413 3.190 1.00 93.94 116 LEU A CA 1
ATOM 927 C C . LEU A 1 116 ? -10.081 0.058 4.632 1.00 93.94 116 LEU A C 1
ATOM 929 O O . LEU A 1 116 ? -9.897 -0.770 5.513 1.00 93.94 116 LEU A O 1
ATOM 933 N N . ASP A 1 117 ? -10.175 1.363 4.889 1.00 92.50 117 ASP A N 1
ATOM 934 C CA . ASP A 1 117 ? -10.059 1.929 6.236 1.00 92.50 117 ASP A CA 1
ATOM 935 C C . ASP A 1 117 ? -11.138 1.376 7.162 1.00 92.50 117 ASP A C 1
ATOM 937 O O . ASP A 1 117 ? -10.831 0.942 8.267 1.00 92.50 117 ASP A O 1
ATOM 941 N N . HIS A 1 118 ? -12.387 1.315 6.692 1.00 91.62 118 HIS A N 1
ATOM 942 C CA . HIS A 1 118 ? -13.470 0.712 7.459 1.00 91.62 118 HIS A CA 1
ATOM 943 C C . HIS A 1 118 ? -13.180 -0.758 7.787 1.00 91.62 118 HIS A C 1
ATOM 945 O O . HIS A 1 118 ? -13.364 -1.166 8.927 1.00 91.62 118 HIS A O 1
ATOM 951 N N . LEU A 1 119 ? -12.701 -1.548 6.820 1.00 91.25 119 LEU A N 1
ATOM 952 C CA . LEU A 1 119 ? -12.342 -2.949 7.059 1.00 91.25 119 LEU A CA 1
ATOM 953 C C . LEU A 1 119 ? -11.231 -3.097 8.102 1.00 91.25 119 LEU A C 1
ATOM 955 O O . LEU A 1 119 ? -11.353 -3.915 9.012 1.00 91.25 119 LEU A O 1
ATOM 959 N N . ILE A 1 120 ? -10.170 -2.296 7.994 1.00 91.31 120 ILE A N 1
ATOM 960 C CA . ILE A 1 120 ? -9.067 -2.317 8.958 1.00 91.31 120 ILE A CA 1
ATOM 961 C C . ILE A 1 120 ? -9.594 -1.933 10.347 1.00 91.31 120 ILE A C 1
ATOM 963 O O . ILE A 1 120 ? -9.322 -2.634 11.316 1.00 91.31 120 ILE A O 1
ATOM 967 N N . MET A 1 121 ? -10.410 -0.879 10.448 1.00 90.00 121 MET A N 1
ATOM 968 C CA . MET A 1 121 ? -11.011 -0.458 11.719 1.00 90.00 121 MET A CA 1
ATOM 969 C C . MET A 1 121 ? -11.882 -1.552 12.341 1.00 90.00 121 MET A C 1
ATOM 971 O O . MET A 1 121 ? -11.775 -1.782 13.540 1.00 90.00 121 MET A O 1
ATOM 975 N N . THR A 1 122 ? -12.698 -2.251 11.545 1.00 89.19 122 THR A N 1
ATOM 976 C CA . THR A 1 122 ? -13.545 -3.347 12.049 1.00 89.19 122 THR A CA 1
ATOM 977 C C . THR A 1 122 ? -12.764 -4.565 12.522 1.00 89.19 122 THR A C 1
ATOM 979 O O . THR A 1 122 ? -13.307 -5.360 13.271 1.00 89.19 122 THR A O 1
ATOM 982 N N . LEU A 1 123 ? -11.522 -4.745 12.068 1.00 86.25 123 LEU A N 1
ATOM 983 C CA . LEU A 1 123 ? -10.688 -5.882 12.464 1.00 86.25 123 LEU A CA 1
ATOM 984 C C . LEU A 1 123 ? -9.749 -5.550 13.623 1.00 86.25 123 LEU A C 1
ATOM 986 O O . LEU A 1 123 ? -9.307 -6.451 14.326 1.00 86.25 123 LEU A O 1
ATOM 990 N N . CYS A 1 124 ? -9.414 -4.273 13.808 1.00 81.19 124 CYS A N 1
ATOM 991 C CA . CYS A 1 124 ? -8.548 -3.840 14.897 1.00 81.19 124 CYS A CA 1
ATOM 992 C C . CYS A 1 124 ? -9.294 -3.604 16.219 1.00 81.19 124 CYS A C 1
ATOM 994 O O . CYS A 1 124 ? -8.611 -3.326 17.198 1.00 81.19 124 CYS A O 1
ATOM 996 N N . ASP A 1 125 ? -10.637 -3.656 16.240 1.00 69.31 125 ASP A N 1
ATOM 997 C CA . ASP A 1 125 ? -11.562 -3.484 17.388 1.00 69.31 125 ASP A CA 1
ATOM 998 C C . ASP A 1 125 ? -11.309 -2.278 18.328 1.00 69.31 125 ASP A C 1
ATOM 1000 O O . ASP A 1 125 ? -12.035 -2.046 19.293 1.00 69.31 125 ASP A O 1
ATOM 1004 N N . GLU A 1 126 ? -10.334 -1.429 18.004 1.00 73.62 126 GLU A N 1
ATOM 1005 C CA . GLU A 1 126 ? -9.935 -0.254 18.758 1.00 73.62 126 GLU A CA 1
ATOM 1006 C C . GLU A 1 126 ? -9.581 0.888 17.798 1.00 73.62 126 GLU A C 1
ATOM 1008 O O . GLU A 1 126 ? -8.511 0.938 17.185 1.00 73.62 126 GLU A O 1
ATOM 1013 N N . GLU A 1 127 ? -10.461 1.888 17.724 1.00 74.38 127 GLU A N 1
ATOM 1014 C CA . GLU A 1 127 ? -10.243 3.107 16.932 1.00 74.38 127 GLU A CA 1
ATOM 1015 C C . GLU A 1 127 ? -8.919 3.814 17.294 1.00 74.38 127 GLU A C 1
ATOM 1017 O O . GLU A 1 127 ? -8.271 4.440 16.450 1.00 74.38 127 GLU A O 1
ATOM 1022 N N . LYS A 1 128 ? -8.485 3.682 18.553 1.00 75.38 128 LYS A N 1
ATOM 1023 C CA . LYS A 1 128 ? -7.217 4.229 19.050 1.00 75.38 128 LYS A CA 1
ATOM 1024 C C . LYS A 1 128 ? -6.003 3.570 18.397 1.00 75.38 128 LYS A C 1
ATOM 1026 O O . LYS A 1 128 ? -5.057 4.282 18.068 1.00 75.38 128 LYS A O 1
ATOM 1031 N N . ILE A 1 129 ? -6.044 2.256 18.166 1.00 77.25 129 ILE A N 1
ATOM 1032 C CA . ILE A 1 129 ? -4.962 1.519 17.500 1.00 77.25 129 ILE A CA 1
ATOM 1033 C C . ILE A 1 129 ? -4.860 1.966 16.043 1.00 77.25 129 ILE A C 1
ATOM 1035 O O . ILE A 1 129 ? -3.768 2.270 15.573 1.00 77.25 129 ILE A O 1
ATOM 1039 N N . PHE A 1 130 ? -5.995 2.103 15.352 1.00 80.12 130 PHE A N 1
ATOM 1040 C CA . PHE A 1 130 ? -6.019 2.578 13.967 1.00 80.12 130 PHE A CA 1
ATOM 1041 C C . PHE A 1 130 ? -5.437 3.994 13.822 1.00 80.12 130 PHE A C 1
ATOM 1043 O O . PHE A 1 130 ? -4.638 4.250 12.925 1.00 80.12 130 PHE A O 1
ATOM 1050 N N . ARG A 1 131 ? -5.796 4.916 14.728 1.00 81.38 131 ARG A N 1
ATOM 1051 C CA . ARG A 1 131 ? -5.297 6.305 14.714 1.00 81.38 131 ARG A CA 1
ATOM 1052 C C . ARG A 1 131 ? -3.829 6.434 15.131 1.00 81.38 131 ARG A C 1
ATOM 1054 O O . ARG A 1 131 ? -3.175 7.384 14.714 1.00 81.38 131 ARG A O 1
ATOM 1061 N N . GLY A 1 132 ? -3.337 5.524 15.971 1.00 82.62 132 GLY A N 1
ATOM 1062 C CA . GLY A 1 132 ? -1.952 5.500 16.447 1.00 82.62 132 GLY A CA 1
ATOM 1063 C C . GLY A 1 132 ? -0.997 4.678 15.579 1.00 82.62 132 GLY A C 1
ATOM 1064 O O . GLY A 1 132 ? 0.196 4.642 15.871 1.00 82.62 132 GLY A O 1
ATOM 1065 N N . MET A 1 133 ? -1.503 4.000 14.547 1.00 88.19 133 MET A N 1
ATOM 1066 C CA . MET A 1 133 ? -0.708 3.098 13.724 1.00 88.19 133 MET A CA 1
ATOM 1067 C C . MET A 1 133 ? 0.358 3.851 12.923 1.00 88.19 133 MET A C 1
ATOM 1069 O O . MET A 1 133 ? 0.113 4.936 12.391 1.00 88.19 133 MET A O 1
ATOM 1073 N N . GLU A 1 134 ? 1.544 3.248 12.797 1.00 90.88 134 GLU A N 1
ATOM 1074 C CA . GLU A 1 134 ? 2.601 3.795 11.953 1.00 90.88 134 GLU A CA 1
ATOM 1075 C C . GLU A 1 134 ? 2.087 3.979 10.507 1.00 90.88 134 GLU A C 1
ATOM 1077 O O . GLU A 1 134 ? 1.506 3.047 9.941 1.00 90.88 134 GLU A O 1
ATOM 1082 N N . PRO A 1 135 ? 2.329 5.138 9.862 1.00 90.44 135 PRO A N 1
ATOM 1083 C CA . PRO A 1 135 ? 1.827 5.406 8.514 1.00 90.44 135 PRO A CA 1
ATOM 1084 C C . PRO A 1 135 ? 2.232 4.358 7.471 1.00 90.44 135 PRO A C 1
ATOM 1086 O O . PRO A 1 135 ? 1.453 4.062 6.562 1.00 90.44 135 PRO A O 1
ATOM 1089 N N . LEU A 1 136 ? 3.438 3.791 7.599 1.00 91.44 136 LEU A N 1
ATOM 1090 C CA . LEU A 1 136 ? 3.929 2.727 6.725 1.00 91.44 136 LEU A CA 1
ATOM 1091 C C . LEU A 1 136 ? 3.122 1.438 6.913 1.00 91.44 136 LEU A C 1
ATOM 1093 O O . LEU A 1 136 ? 2.647 0.875 5.927 1.00 91.44 136 LEU A O 1
ATOM 1097 N N . LEU A 1 137 ? 2.911 1.012 8.162 1.00 92.00 137 LEU A N 1
ATOM 1098 C CA . LEU A 1 137 ? 2.109 -0.169 8.485 1.00 92.00 137 LEU A CA 1
ATOM 1099 C C . LEU A 1 137 ? 0.678 -0.026 7.956 1.00 92.00 137 LEU A C 1
ATOM 1101 O O . LEU A 1 137 ? 0.156 -0.951 7.338 1.00 92.00 137 LEU A O 1
ATOM 1105 N N . LEU A 1 138 ? 0.077 1.156 8.101 1.00 92.06 138 LEU A N 1
ATOM 1106 C CA . LEU A 1 138 ? -1.254 1.419 7.561 1.00 92.06 138 LEU A CA 1
ATOM 1107 C C . LEU A 1 138 ? -1.297 1.280 6.028 1.00 92.06 138 LEU A C 1
ATOM 1109 O O . LEU A 1 138 ? -2.261 0.733 5.492 1.00 92.06 138 LEU A O 1
ATOM 1113 N N . GLN A 1 139 ? -0.252 1.713 5.309 1.00 93.44 139 GLN A N 1
ATOM 1114 C CA . GLN A 1 139 ? -0.194 1.522 3.853 1.00 93.44 139 GLN A CA 1
ATOM 1115 C C . GLN A 1 139 ? -0.012 0.057 3.473 1.00 93.44 139 GLN A C 1
ATOM 1117 O O . GLN A 1 139 ? -0.635 -0.391 2.512 1.00 93.44 139 GLN A O 1
ATOM 1122 N N . ILE A 1 140 ? 0.808 -0.684 4.223 1.00 93.69 140 ILE A N 1
ATOM 1123 C CA . ILE A 1 140 ? 0.993 -2.124 4.019 1.00 93.69 140 ILE A CA 1
ATOM 1124 C C . ILE A 1 140 ? -0.343 -2.848 4.205 1.00 93.69 140 ILE A C 1
ATOM 1126 O O . ILE A 1 140 ? -0.729 -3.632 3.341 1.00 93.69 140 ILE A O 1
ATOM 1130 N N . LEU A 1 141 ? -1.100 -2.526 5.260 1.00 92.94 141 LEU A N 1
ATOM 1131 C CA . LEU A 1 141 ? -2.427 -3.101 5.480 1.00 92.94 141 LEU A CA 1
ATOM 1132 C C . LEU A 1 141 ? -3.397 -2.731 4.357 1.00 92.94 141 LEU A C 1
ATOM 1134 O O . LEU A 1 141 ? -3.997 -3.619 3.758 1.00 92.94 141 LEU A O 1
ATOM 1138 N N . ARG A 1 142 ? -3.530 -1.442 4.015 1.00 93.81 142 ARG A N 1
ATOM 1139 C CA . ARG A 1 142 ? -4.414 -0.994 2.920 1.00 93.81 142 ARG A CA 1
ATOM 1140 C C . ARG A 1 142 ? -4.107 -1.717 1.611 1.00 93.81 142 ARG A C 1
ATOM 1142 O O . ARG A 1 142 ? -5.031 -2.135 0.915 1.00 93.81 142 ARG A O 1
ATOM 1149 N N . MET A 1 143 ? -2.824 -1.878 1.292 1.00 94.06 143 MET A N 1
ATOM 1150 C CA . MET A 1 143 ? -2.377 -2.612 0.115 1.00 94.06 143 MET A CA 1
ATOM 1151 C C . MET A 1 143 ? -2.747 -4.095 0.210 1.00 94.06 143 MET A C 1
ATOM 1153 O O . MET A 1 143 ? -3.402 -4.600 -0.696 1.00 94.06 143 MET A O 1
ATOM 1157 N N . GLY A 1 144 ? -2.424 -4.768 1.316 1.00 92.75 144 GLY A N 1
ATOM 1158 C CA . GLY A 1 144 ? -2.719 -6.191 1.494 1.00 92.75 144 GLY A CA 1
ATOM 1159 C C . GLY A 1 144 ? -4.217 -6.508 1.428 1.00 92.75 144 GLY A C 1
ATOM 1160 O O . GLY A 1 144 ? -4.629 -7.417 0.711 1.00 92.75 144 GLY A O 1
ATOM 1161 N N . PHE A 1 145 ? -5.065 -5.708 2.084 1.00 93.06 145 PHE A N 1
ATOM 1162 C CA . PHE A 1 145 ? -6.522 -5.859 1.987 1.00 93.06 145 PHE A CA 1
ATOM 1163 C C . PHE A 1 145 ? -7.033 -5.652 0.559 1.00 93.06 145 PHE A C 1
ATOM 1165 O O . PHE A 1 145 ? -7.928 -6.371 0.111 1.00 93.06 145 PHE A O 1
ATOM 1172 N N . TYR A 1 146 ? -6.469 -4.692 -0.176 1.00 95.12 146 TYR A N 1
ATOM 1173 C CA . TYR A 1 146 ? -6.822 -4.486 -1.577 1.00 95.12 146 TYR A CA 1
ATOM 1174 C C . TYR A 1 146 ? -6.440 -5.692 -2.446 1.00 95.12 146 TYR A C 1
ATOM 1176 O O . TYR A 1 146 ? -7.258 -6.146 -3.246 1.00 95.12 146 TYR A O 1
ATOM 1184 N N . GLU A 1 147 ? -5.243 -6.249 -2.267 1.00 92.25 147 GLU A N 1
ATOM 1185 C CA . GLU A 1 147 ? -4.785 -7.423 -3.016 1.00 92.25 147 GLU A CA 1
ATOM 1186 C C . GLU A 1 147 ? -5.683 -8.643 -2.773 1.00 92.25 147 GLU A C 1
ATOM 1188 O O . GLU A 1 147 ? -6.113 -9.292 -3.728 1.00 92.25 147 GLU A O 1
ATOM 1193 N N . ILE A 1 148 ? -6.039 -8.905 -1.513 1.00 92.44 148 ILE A N 1
ATOM 1194 C CA . ILE A 1 148 ? -6.905 -10.030 -1.142 1.00 92.44 148 ILE A CA 1
ATOM 1195 C C . ILE A 1 148 ? -8.315 -9.844 -1.720 1.00 92.44 148 ILE A C 1
ATOM 1197 O O . ILE A 1 148 ? -8.865 -10.748 -2.345 1.00 92.44 148 ILE A O 1
ATOM 1201 N N . ILE A 1 149 ? -8.918 -8.667 -1.532 1.00 91.31 149 ILE A N 1
ATOM 1202 C CA . ILE A 1 149 ? -10.352 -8.469 -1.796 1.00 91.31 149 ILE A CA 1
ATOM 1203 C C . ILE A 1 149 ? -10.634 -8.094 -3.253 1.00 91.31 149 ILE A C 1
ATOM 1205 O O . ILE A 1 149 ? -11.691 -8.435 -3.785 1.00 91.31 149 ILE A O 1
ATOM 1209 N N . LYS A 1 150 ? -9.741 -7.334 -3.895 1.00 90.38 150 LYS A N 1
ATOM 1210 C CA . LYS A 1 150 ? -9.977 -6.765 -5.233 1.00 90.38 150 LYS A CA 1
ATOM 1211 C C . LYS A 1 150 ? -9.146 -7.415 -6.325 1.00 90.38 150 LYS A C 1
ATOM 1213 O O . LYS A 1 150 ? -9.645 -7.502 -7.442 1.00 90.38 150 LYS A O 1
ATOM 1218 N N . LEU A 1 151 ? -7.930 -7.872 -6.022 1.00 87.94 151 LEU A N 1
ATOM 1219 C CA . LEU A 1 151 ? -7.110 -8.613 -6.988 1.00 87.94 151 LEU A CA 1
ATOM 1220 C C . LEU A 1 151 ? -7.286 -10.132 -6.876 1.00 87.94 151 LEU A C 1
ATOM 1222 O O . LEU A 1 151 ? -6.840 -10.854 -7.762 1.00 87.94 151 LEU A O 1
ATOM 1226 N N . GLY A 1 152 ? -7.959 -10.619 -5.826 1.00 87.31 152 GLY A N 1
ATOM 1227 C CA . GLY A 1 152 ? -8.196 -12.048 -5.618 1.00 87.31 152 GLY A CA 1
ATOM 1228 C C . GLY A 1 152 ? -6.915 -12.829 -5.323 1.00 87.31 152 GLY A C 1
ATOM 1229 O O . GLY A 1 152 ? -6.861 -14.031 -5.578 1.00 87.31 152 GLY A O 1
ATOM 1230 N N . MET A 1 153 ? -5.876 -12.154 -4.817 1.00 84.56 153 MET A N 1
ATOM 1231 C CA . MET A 1 153 ? -4.638 -12.815 -4.414 1.00 84.56 153 MET A CA 1
ATOM 1232 C C . MET A 1 153 ? -4.907 -13.694 -3.186 1.00 84.56 153 MET A C 1
ATOM 1234 O O . MET A 1 153 ? -5.536 -13.230 -2.229 1.00 84.56 153 MET A O 1
ATOM 1238 N N . PRO A 1 154 ? -4.441 -14.955 -3.172 1.00 84.88 154 PRO A N 1
ATOM 1239 C CA . PRO A 1 154 ? -4.636 -15.820 -2.020 1.00 84.88 154 PRO A CA 1
ATOM 1240 C C . PRO A 1 154 ? -3.895 -15.256 -0.801 1.00 84.88 154 PRO A C 1
ATOM 1242 O O . PRO A 1 154 ? -2.793 -14.718 -0.919 1.00 84.88 154 PRO A O 1
ATOM 1245 N N . SER A 1 155 ? -4.484 -15.406 0.387 1.00 82.31 155 SER A N 1
ATOM 1246 C CA . SER A 1 155 ? -3.991 -14.780 1.625 1.00 82.31 155 SER A CA 1
ATOM 1247 C C . SER A 1 155 ? -2.542 -15.142 1.962 1.00 82.31 155 SER A C 1
ATOM 1249 O O . SER A 1 155 ? -1.787 -14.287 2.415 1.00 82.31 155 SER A O 1
ATOM 1251 N N . TYR A 1 156 ? -2.124 -16.379 1.684 1.00 81.50 156 TYR A N 1
ATOM 1252 C CA . TYR A 1 156 ? -0.748 -16.822 1.916 1.00 81.50 156 TYR A CA 1
ATOM 1253 C C . TYR A 1 156 ? 0.274 -16.155 0.983 1.00 81.50 156 TYR A C 1
ATOM 1255 O O . TYR A 1 156 ? 1.448 -16.104 1.326 1.00 81.50 156 TYR A O 1
ATOM 1263 N N . ALA A 1 157 ? -0.127 -15.661 -0.192 1.00 79.88 157 ALA A N 1
ATOM 1264 C CA . ALA A 1 157 ? 0.794 -14.993 -1.114 1.00 79.88 157 ALA A CA 1
ATOM 1265 C C . ALA A 1 157 ? 1.049 -13.542 -0.693 1.00 79.88 157 ALA A C 1
ATOM 1267 O O . ALA A 1 157 ? 2.172 -13.067 -0.773 1.00 79.88 157 ALA A O 1
ATOM 1268 N N . VAL A 1 158 ? 0.020 -12.864 -0.183 1.00 79.06 158 VAL A N 1
ATOM 1269 C CA . VAL A 1 158 ? 0.100 -11.452 0.225 1.00 79.06 158 VAL A CA 1
ATOM 1270 C C . VAL A 1 158 ? 0.997 -11.241 1.449 1.00 79.06 158 VAL A C 1
ATOM 1272 O O . VAL A 1 158 ? 1.610 -10.188 1.581 1.00 79.06 158 VAL A O 1
ATOM 1275 N N . VAL A 1 159 ? 1.070 -12.232 2.344 1.00 78.75 159 VAL A N 1
ATOM 1276 C CA . VAL A 1 159 ? 1.840 -12.150 3.600 1.00 78.75 159 VAL A CA 1
ATOM 1277 C C . VAL A 1 159 ? 3.321 -12.520 3.422 1.00 78.75 159 VAL A C 1
ATOM 1279 O O . VAL A 1 159 ? 4.147 -12.087 4.218 1.00 78.75 159 VAL A O 1
ATOM 1282 N N . ASN A 1 160 ? 3.664 -13.316 2.405 1.00 76.69 160 ASN A N 1
ATOM 1283 C CA . ASN A 1 160 ? 5.003 -13.901 2.233 1.00 76.69 160 ASN A CA 1
ATOM 1284 C C . ASN A 1 160 ? 5.950 -13.085 1.323 1.00 76.69 160 ASN A C 1
ATOM 1286 O O . ASN A 1 160 ? 7.018 -13.583 0.971 1.00 76.69 160 ASN A O 1
ATOM 1290 N N . GLU A 1 161 ? 5.569 -11.869 0.927 1.00 60.84 161 GLU A N 1
ATOM 1291 C CA . GLU A 1 161 ? 6.293 -10.994 -0.018 1.00 60.84 161 GLU A CA 1
ATOM 1292 C C . GLU A 1 161 ? 6.551 -9.59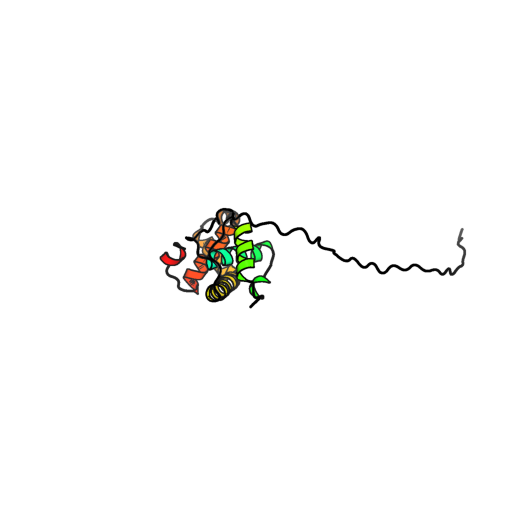0 0.549 1.00 60.84 161 GLU A C 1
ATOM 1294 O O . GLU A 1 161 ? 7.560 -8.963 0.142 1.00 60.84 161 GLU A O 1
#

Secondary structure (DSSP, 8-state):
---------------------------------------B-SSS-HHHHHHHHHHHHHHHH--THHHH----TTHHHHHHHHHHHHHSSB-PPPPHHHHHHHHHHHHHHHHTHHHHHHHHHHHHS-HHHHHHS-HHHHHHHHHHHHHHHHS---HHHHH--

Sequence (161 aa):
MERTLLPFQSFSLTTTVFVSTRNSFPREKRMVHKTKPQNLNLDVSPHRAVSAVRLMRIEQGGAFAGLLNGKVENSGDREMGYVERSLGFRTRKLSDKDIRLVTDIVGGAVRWRRYLDHLIMTLCDEEKIFRGMEPLLLQILRMGFYEIIKLGMPSYAVVNE

Foldseek 3Di:
DDDDDDDDDDDDDDDDDDDDPDPPDDPDDDDDPPPDPAQEDAQDDQLLLLLLLVLLCCVPPVPCVLLVPDDDPCNQVVSQVSSCVPVVHGYPTDDPVSSVVSNCLNVQLVVCVVVQLVVVCVVVVDPVCSVPDDSSVSSLSSSLVCCVPPVVDDNVVSVRD

pLDDT: mean 73.68, std 21.37, range [32.69, 95.31]

Organism: Zostera marina (NCBI:txid29655)

Radius of gyration: 26.52 Å; chains: 1; bounding box: 48×94×38 Å